Protein AF-Q3YEE2-F1 (afdb_monomer)

Organism: Conus capitaneus (NCBI:txid89439)

InterPro domains:
  IPR004214 Conotoxin [PF02950] (1-74)

Sequence (77 aa):
MKLTCALIITVLFLSITADDSRGKQGYRALKSIAGMLNSKTVRECREQSQGCTNTSPPCCSGLRCSGQSQGGVCISN

Structure (mmCIF, N/CA/C/O backbone):
data_AF-Q3YEE2-F1
#
_entry.id   AF-Q3YEE2-F1
#
loop_
_atom_site.group_PDB
_atom_site.id
_atom_site.type_symbol
_atom_site.label_atom_id
_atom_site.label_alt_id
_atom_site.label_comp_id
_atom_site.label_asym_id
_atom_site.label_entity_id
_atom_site.label_seq_id
_atom_site.pdbx_PDB_ins_code
_atom_site.Cartn_x
_atom_site.Cartn_y
_atom_site.Cartn_z
_atom_site.occupancy
_atom_site.B_iso_or_equiv
_atom_site.auth_seq_id
_atom_site.auth_comp_id
_atom_site.auth_asym_id
_atom_site.auth_atom_id
_atom_site.pdbx_PDB_model_num
ATOM 1 N N . MET A 1 1 ? 51.448 22.228 -41.388 1.00 58.53 1 MET A N 1
ATOM 2 C CA . MET A 1 1 ? 50.885 22.452 -40.034 1.00 58.53 1 MET A CA 1
ATOM 3 C C . MET A 1 1 ? 49.398 22.840 -39.999 1.00 58.53 1 MET A C 1
ATOM 5 O O . MET A 1 1 ? 48.780 22.617 -38.972 1.00 58.53 1 MET A O 1
ATOM 9 N N . LYS A 1 2 ? 48.778 23.361 -41.077 1.00 74.88 2 LYS A N 1
ATOM 10 C CA . LYS A 1 2 ? 47.323 23.655 -41.096 1.00 74.88 2 LYS A CA 1
ATOM 11 C C . LYS A 1 2 ? 46.434 22.397 -41.153 1.00 74.88 2 LYS A C 1
ATOM 13 O O . LYS A 1 2 ? 45.400 22.349 -40.500 1.00 74.88 2 LYS A O 1
ATOM 18 N N . LEU A 1 3 ? 46.875 21.366 -41.882 1.00 79.56 3 LEU A N 1
ATOM 19 C CA . LEU A 1 3 ? 46.134 20.105 -42.037 1.00 79.56 3 LEU A CA 1
ATOM 20 C C . LEU A 1 3 ? 46.047 19.291 -40.739 1.00 79.56 3 LEU A C 1
ATOM 22 O O . LEU A 1 3 ? 44.983 18.783 -40.410 1.00 79.56 3 LEU A O 1
ATOM 26 N N . THR A 1 4 ? 47.132 19.216 -39.967 1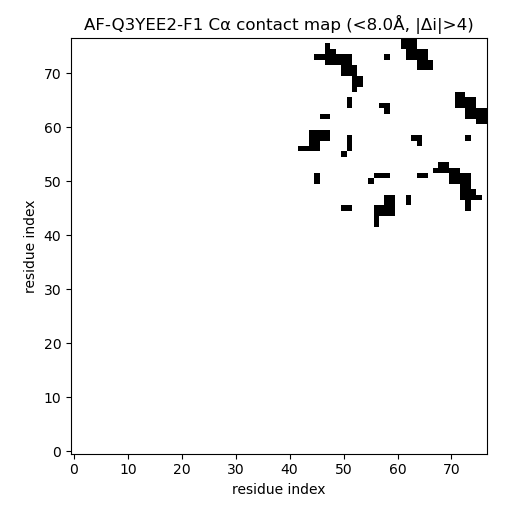.00 86.62 4 THR A N 1
ATOM 27 C CA . THR A 1 4 ? 47.161 18.461 -38.705 1.00 86.62 4 THR A CA 1
ATOM 28 C C . THR A 1 4 ? 46.186 19.025 -37.672 1.00 86.62 4 THR A C 1
ATOM 30 O O . THR A 1 4 ? 45.471 18.253 -37.045 1.00 86.62 4 THR A O 1
ATOM 33 N N . CYS A 1 5 ? 46.082 20.354 -37.542 1.00 83.81 5 CYS A N 1
ATOM 34 C CA . CYS A 1 5 ? 45.100 20.965 -36.640 1.00 83.81 5 CYS A CA 1
ATOM 35 C C . CYS A 1 5 ? 43.657 20.676 -37.069 1.00 83.81 5 CYS A C 1
ATOM 37 O O . CYS A 1 5 ? 42.834 20.343 -36.221 1.00 83.81 5 CYS A O 1
ATOM 39 N N . ALA A 1 6 ? 43.354 20.759 -38.370 1.00 83.25 6 ALA A N 1
ATOM 40 C CA . ALA A 1 6 ? 42.013 20.466 -38.873 1.00 83.25 6 ALA A CA 1
ATOM 41 C C . ALA A 1 6 ? 41.596 19.017 -38.566 1.00 83.25 6 ALA A C 1
ATOM 43 O O . ALA A 1 6 ? 40.488 18.790 -38.085 1.00 83.25 6 ALA A O 1
ATOM 44 N N . LEU A 1 7 ? 42.504 18.051 -38.752 1.00 85.81 7 LEU A N 1
ATOM 45 C CA . LEU A 1 7 ? 42.235 16.644 -38.446 1.00 85.81 7 LEU A CA 1
ATOM 46 C C . LEU A 1 7 ? 41.958 16.418 -36.951 1.00 85.81 7 LEU A C 1
ATOM 48 O O . LEU A 1 7 ? 40.974 15.765 -36.611 1.00 85.81 7 LEU A O 1
ATOM 52 N N . ILE A 1 8 ? 42.754 17.013 -36.056 1.00 83.38 8 ILE A N 1
ATOM 53 C CA . ILE A 1 8 ? 42.557 16.887 -34.599 1.00 83.38 8 ILE A CA 1
ATOM 54 C C . ILE A 1 8 ? 41.183 17.435 -34.183 1.00 83.38 8 ILE A C 1
ATOM 56 O O . ILE A 1 8 ? 40.465 16.784 -33.426 1.00 83.38 8 ILE A O 1
ATOM 60 N N . ILE A 1 9 ? 40.786 18.592 -34.725 1.00 82.81 9 ILE A N 1
ATOM 61 C CA . ILE A 1 9 ? 39.483 19.209 -34.445 1.00 82.81 9 ILE A CA 1
ATOM 62 C C . ILE A 1 9 ? 38.339 18.302 -34.919 1.00 82.81 9 ILE A C 1
ATOM 64 O O . ILE A 1 9 ? 37.409 18.050 -34.158 1.00 82.81 9 ILE A O 1
ATOM 68 N N . THR A 1 10 ? 38.415 17.757 -36.138 1.00 82.56 10 THR A N 1
ATOM 69 C CA . THR A 1 10 ? 37.359 16.868 -36.658 1.00 82.56 10 THR A CA 1
ATOM 70 C C . THR A 1 10 ? 37.182 15.598 -35.826 1.00 82.56 10 THR A C 1
ATOM 72 O O . THR A 1 10 ? 36.050 15.200 -35.562 1.00 82.56 10 THR A O 1
ATOM 75 N N . VAL A 1 11 ? 38.276 14.990 -35.353 1.00 83.12 11 VAL A N 1
ATOM 76 C CA . VAL A 1 11 ? 38.219 13.788 -34.507 1.00 83.12 11 VAL A CA 1
ATOM 77 C C . VAL A 1 11 ? 37.620 14.105 -33.136 1.00 83.12 11 VAL A C 1
ATOM 79 O O . VAL A 1 11 ? 36.810 13.322 -32.650 1.00 83.12 11 VAL A O 1
ATOM 82 N N . LEU A 1 12 ? 37.959 15.257 -32.541 1.00 79.88 12 LEU A N 1
ATOM 83 C CA . LEU A 1 12 ? 37.371 15.720 -31.278 1.00 79.88 12 LEU A CA 1
ATOM 84 C C . LEU A 1 12 ? 35.862 15.954 -31.400 1.00 79.88 12 LEU A C 1
ATOM 86 O O . LEU A 1 12 ? 35.106 15.512 -30.546 1.00 79.88 12 LEU A O 1
ATOM 90 N N . PHE A 1 13 ? 35.399 16.610 -32.467 1.00 76.25 13 PHE A N 1
ATOM 91 C CA . PHE A 1 13 ? 33.961 16.818 -32.665 1.00 76.25 13 PHE A CA 1
ATOM 92 C C . PHE A 1 13 ? 33.199 15.498 -32.848 1.00 76.25 13 PHE A C 1
ATOM 94 O O . PHE A 1 13 ? 32.125 15.332 -32.273 1.00 76.25 13 PHE A O 1
ATOM 101 N N . LEU A 1 14 ? 33.769 14.538 -33.586 1.00 75.62 14 LEU A N 1
ATOM 102 C CA . LEU A 1 14 ? 33.160 13.218 -33.776 1.00 75.62 14 LEU A CA 1
ATOM 103 C C . LEU A 1 14 ? 33.084 12.399 -32.479 1.00 75.62 14 LEU A C 1
ATOM 105 O O . LEU A 1 14 ? 32.097 11.693 -32.267 1.00 75.62 14 LEU A O 1
ATOM 109 N N . SER A 1 15 ? 34.083 12.486 -31.596 1.00 71.38 15 SER A N 1
ATOM 110 C CA . SER A 1 15 ? 34.060 11.749 -30.327 1.00 71.38 15 SER A CA 1
ATOM 111 C C . SER A 1 15 ? 33.033 12.300 -29.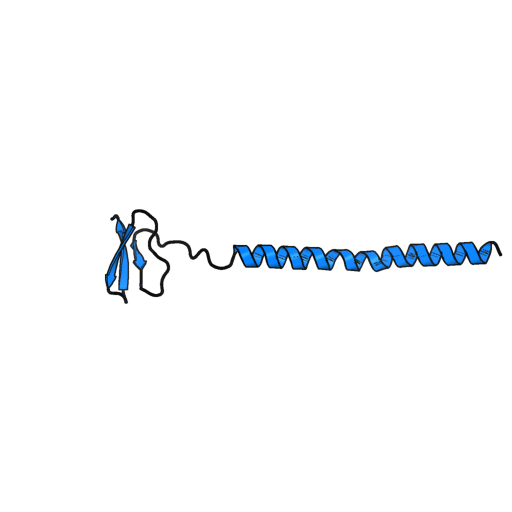336 1.00 71.38 15 SER A C 1
ATOM 113 O O . SER A 1 15 ? 32.423 11.508 -28.619 1.00 71.38 15 SER A O 1
ATOM 115 N N . ILE A 1 16 ? 32.752 13.609 -29.348 1.00 65.12 16 ILE A N 1
ATOM 116 C CA . ILE A 1 16 ? 31.710 14.206 -28.491 1.00 65.12 16 ILE A CA 1
ATOM 117 C C . ILE A 1 16 ? 30.315 13.694 -28.891 1.00 65.12 16 ILE A C 1
ATOM 119 O O . ILE A 1 16 ? 29.522 13.335 -28.025 1.00 65.12 16 ILE A O 1
ATOM 123 N N . THR A 1 17 ? 30.020 13.568 -30.193 1.00 62.16 17 THR A N 1
ATOM 124 C CA . THR A 1 17 ? 28.720 13.037 -30.657 1.00 62.16 17 THR A CA 1
ATOM 125 C C . THR A 1 17 ? 28.520 11.560 -30.296 1.00 62.16 17 THR A C 1
ATOM 127 O O . THR A 1 17 ? 27.389 11.127 -30.084 1.00 62.16 17 THR A O 1
ATOM 130 N N . ALA A 1 18 ? 29.598 10.774 -30.201 1.00 60.03 18 ALA A N 1
ATOM 131 C CA . ALA A 1 18 ? 29.515 9.382 -29.762 1.00 60.03 18 ALA A CA 1
ATOM 132 C C . ALA A 1 18 ? 29.322 9.243 -28.236 1.00 60.03 18 ALA A C 1
ATOM 134 O O . ALA A 1 18 ? 28.644 8.311 -27.793 1.00 60.03 18 ALA A O 1
ATOM 135 N N . ASP A 1 19 ? 29.884 10.152 -27.429 1.00 52.94 19 ASP A N 1
ATOM 136 C CA . ASP A 1 19 ? 29.833 10.059 -25.960 1.00 52.94 19 ASP A CA 1
ATOM 137 C C . ASP A 1 19 ? 28.497 10.531 -25.349 1.00 52.94 19 ASP A C 1
ATOM 139 O O . ASP A 1 19 ? 28.115 10.074 -24.268 1.00 52.94 19 ASP A O 1
ATOM 143 N N . ASP A 1 20 ? 27.696 11.318 -26.080 1.00 53.34 20 ASP A N 1
ATOM 144 C CA . ASP A 1 20 ? 26.358 11.762 -25.642 1.00 53.34 20 ASP A CA 1
ATOM 145 C C . ASP A 1 20 ? 25.367 10.609 -25.360 1.00 53.34 20 ASP A C 1
ATOM 147 O O . ASP A 1 20 ? 24.313 10.799 -24.741 1.00 53.34 20 ASP A O 1
ATOM 151 N N . SER A 1 21 ? 25.698 9.365 -25.727 1.00 55.56 21 SER A N 1
ATOM 152 C CA . SER A 1 21 ? 24.900 8.203 -25.325 1.00 55.56 21 SER A CA 1
ATOM 153 C C . SER A 1 21 ? 25.043 7.832 -23.839 1.00 55.56 21 SER A C 1
ATOM 155 O O . SER A 1 21 ? 24.178 7.114 -23.324 1.00 55.56 21 SER A O 1
ATOM 157 N N . ARG A 1 22 ? 26.073 8.300 -23.115 1.00 53.00 22 ARG A N 1
ATOM 158 C CA . ARG A 1 22 ? 26.243 7.995 -21.677 1.00 53.00 22 ARG A CA 1
ATOM 159 C C . ARG A 1 22 ? 25.306 8.806 -20.776 1.00 53.00 22 ARG A C 1
ATOM 161 O O . ARG A 1 22 ? 24.893 8.310 -19.727 1.00 53.00 22 ARG A O 1
ATOM 168 N N . GLY A 1 23 ? 24.875 9.996 -21.200 1.00 51.41 23 GLY A N 1
ATOM 169 C CA . GLY A 1 23 ? 24.014 10.876 -20.397 1.00 51.41 23 GLY A CA 1
ATOM 170 C C . GLY A 1 23 ? 22.588 10.353 -20.156 1.00 51.41 23 GLY A C 1
ATOM 171 O O . GLY A 1 23 ? 21.954 10.698 -19.159 1.00 51.41 23 GLY A O 1
ATOM 172 N N . LYS A 1 24 ? 22.064 9.469 -21.019 1.00 53.47 24 LYS A N 1
ATOM 173 C CA . LYS A 1 24 ? 20.675 8.973 -20.905 1.00 53.47 24 LYS A CA 1
ATOM 174 C C . LYS A 1 24 ? 20.471 7.834 -19.902 1.00 53.47 24 LYS A C 1
ATOM 176 O O . LYS A 1 24 ? 19.324 7.579 -19.526 1.00 53.47 24 LYS A O 1
ATOM 181 N N . GLN A 1 25 ? 21.524 7.156 -19.442 1.00 53.50 25 GLN A N 1
ATOM 182 C CA . GLN A 1 25 ? 21.369 6.067 -18.466 1.00 53.50 25 GLN A CA 1
ATOM 183 C C . GLN A 1 25 ? 21.135 6.579 -17.037 1.00 53.50 25 GLN A C 1
ATOM 185 O O . GLN A 1 25 ? 20.297 6.017 -16.329 1.00 53.50 25 GLN A O 1
ATOM 190 N N . GLY A 1 26 ? 21.780 7.680 -16.634 1.00 50.88 26 GLY A N 1
ATOM 191 C CA . GLY A 1 26 ? 21.650 8.227 -15.276 1.00 50.88 26 GLY A CA 1
ATOM 192 C C . GLY A 1 26 ? 20.223 8.666 -14.925 1.00 50.88 26 GLY A C 1
ATOM 193 O O . GLY A 1 26 ? 19.722 8.367 -13.841 1.00 50.88 26 GLY A O 1
ATOM 194 N N . TYR A 1 27 ? 19.514 9.296 -15.868 1.00 53.75 27 TYR A N 1
ATOM 195 C CA . TYR A 1 27 ? 18.150 9.780 -15.627 1.00 53.75 27 TYR A CA 1
ATOM 196 C C . TYR A 1 27 ? 17.119 8.644 -15.486 1.00 53.75 27 TYR A C 1
ATOM 198 O O . TYR A 1 27 ? 16.189 8.741 -14.683 1.00 53.75 27 TYR A O 1
ATOM 206 N N . ARG A 1 28 ? 17.288 7.524 -16.210 1.00 55.75 28 ARG A N 1
ATOM 207 C CA . ARG A 1 28 ? 16.394 6.360 -16.060 1.00 55.75 28 ARG A CA 1
ATOM 208 C C . ARG A 1 28 ? 16.570 5.668 -14.709 1.00 55.75 28 ARG A C 1
ATOM 210 O O . ARG A 1 28 ? 15.566 5.274 -14.119 1.00 55.75 28 ARG A O 1
ATOM 217 N N . ALA A 1 29 ? 17.800 5.566 -14.204 1.00 56.34 29 ALA A N 1
ATOM 218 C CA . ALA A 1 29 ? 18.060 4.979 -12.891 1.00 56.34 29 ALA A CA 1
ATOM 219 C C . ALA A 1 29 ? 17.398 5.796 -11.768 1.00 56.34 29 ALA A C 1
ATOM 221 O O . ALA A 1 29 ? 16.695 5.234 -10.929 1.00 56.34 29 ALA A O 1
ATOM 222 N N . LEU A 1 30 ? 17.520 7.127 -11.803 1.00 56.81 30 LEU A N 1
ATOM 223 C CA . LEU A 1 30 ? 16.886 8.003 -10.811 1.00 56.81 30 LEU A CA 1
ATOM 224 C C . LEU A 1 30 ? 15.353 7.954 -10.878 1.00 56.81 30 LEU A C 1
ATOM 226 O O . LEU A 1 30 ? 14.702 7.843 -9.838 1.00 56.81 30 LEU A O 1
ATOM 230 N N . LYS A 1 31 ? 14.758 7.954 -12.082 1.00 56.94 31 LYS A N 1
ATOM 231 C CA . LYS A 1 31 ? 13.298 7.811 -12.230 1.00 56.94 31 LYS A CA 1
ATOM 232 C C . LYS A 1 31 ? 12.800 6.460 -11.711 1.00 56.94 31 LYS A C 1
ATOM 234 O O . LYS A 1 31 ? 11.734 6.401 -11.101 1.00 56.94 31 LYS A O 1
ATOM 239 N N . SER A 1 32 ? 13.572 5.393 -11.918 1.00 57.03 32 SER A N 1
ATOM 240 C CA . SER A 1 32 ? 13.255 4.068 -11.381 1.00 57.03 32 SER A CA 1
ATOM 241 C C . SER A 1 32 ? 13.265 4.064 -9.853 1.00 57.03 32 SER A C 1
ATOM 243 O O . SER A 1 32 ? 12.343 3.528 -9.248 1.00 57.03 32 SER A O 1
ATOM 245 N N . ILE A 1 33 ? 14.264 4.683 -9.218 1.00 57.91 33 ILE A N 1
ATOM 246 C CA . ILE A 1 33 ? 14.378 4.721 -7.753 1.00 57.91 33 ILE A CA 1
ATOM 247 C C . ILE A 1 33 ? 13.241 5.550 -7.138 1.00 57.91 33 ILE A C 1
ATOM 249 O O . ILE A 1 33 ? 12.598 5.094 -6.193 1.00 57.91 33 ILE A O 1
ATOM 253 N N . ALA A 1 34 ? 12.929 6.721 -7.703 1.00 57.34 34 ALA A N 1
ATOM 254 C CA . ALA A 1 34 ? 11.837 7.571 -7.220 1.00 57.34 34 ALA A CA 1
ATOM 255 C C . ALA A 1 34 ? 10.449 6.923 -7.397 1.00 57.34 34 ALA A C 1
ATOM 257 O O . ALA A 1 34 ? 9.590 7.052 -6.523 1.00 57.34 34 ALA A O 1
ATOM 258 N N . GLY A 1 35 ? 10.230 6.195 -8.499 1.00 55.09 35 GLY A N 1
ATOM 259 C CA . GLY A 1 35 ? 9.010 5.409 -8.701 1.00 55.09 35 GLY A CA 1
ATOM 260 C C . GLY A 1 35 ? 8.896 4.256 -7.702 1.00 55.09 35 GLY A C 1
ATOM 261 O O . GLY A 1 35 ? 7.841 4.063 -7.104 1.00 55.09 35 GLY A O 1
ATOM 262 N N . MET A 1 36 ? 10.000 3.543 -7.458 1.00 55.06 36 MET A N 1
ATOM 263 C CA . MET A 1 36 ? 10.022 2.380 -6.570 1.00 55.06 36 MET A CA 1
ATOM 264 C C . MET A 1 36 ? 9.839 2.756 -5.091 1.00 55.06 36 MET A C 1
ATOM 266 O O . MET A 1 36 ? 9.178 2.022 -4.356 1.00 55.06 36 MET A O 1
ATOM 270 N N . LEU A 1 37 ? 10.369 3.910 -4.663 1.00 52.38 37 LEU A N 1
ATOM 271 C CA . LEU A 1 37 ? 10.182 4.447 -3.309 1.00 52.38 37 LEU A CA 1
ATOM 272 C C . LEU A 1 37 ? 8.727 4.854 -3.037 1.00 52.38 37 LEU A C 1
ATOM 274 O O . LEU A 1 37 ? 8.225 4.557 -1.960 1.00 52.38 37 LEU A O 1
ATOM 278 N N . ASN A 1 38 ? 8.028 5.453 -4.009 1.00 53.66 38 ASN A N 1
ATOM 279 C CA . ASN A 1 38 ? 6.615 5.820 -3.839 1.00 53.66 38 ASN A CA 1
ATOM 280 C C . ASN A 1 38 ? 5.662 4.620 -3.939 1.00 53.66 38 ASN A C 1
ATOM 282 O O . ASN A 1 38 ? 4.615 4.612 -3.301 1.00 53.66 38 ASN A O 1
ATOM 286 N N . SER A 1 39 ? 6.017 3.579 -4.702 1.00 50.78 39 SER A N 1
ATOM 287 C CA . SER A 1 39 ? 5.207 2.355 -4.787 1.00 50.78 39 SER A CA 1
ATOM 288 C C . SER A 1 39 ? 5.377 1.420 -3.588 1.00 50.78 39 SER A C 1
ATOM 290 O O . SER A 1 39 ? 4.594 0.485 -3.411 1.00 50.78 39 SER A O 1
ATOM 292 N N . LYS A 1 40 ? 6.411 1.623 -2.761 1.00 49.78 40 LYS A N 1
ATOM 293 C CA . LYS A 1 40 ? 6.631 0.782 -1.590 1.00 49.78 40 LYS A CA 1
ATOM 294 C C . LYS A 1 40 ? 5.670 1.216 -0.486 1.00 49.78 40 LYS A C 1
ATOM 296 O O . LYS A 1 40 ? 5.958 2.069 0.344 1.00 49.78 40 LYS A O 1
ATOM 301 N N . THR A 1 41 ? 4.548 0.509 -0.433 1.00 53.88 41 THR A N 1
ATOM 302 C CA . THR A 1 41 ? 3.804 0.219 0.799 1.00 53.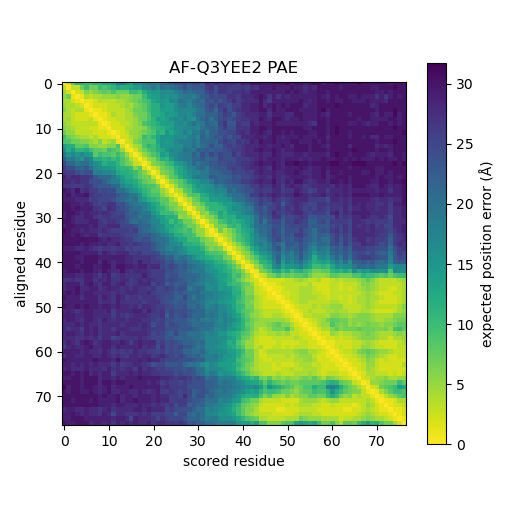88 41 THR A CA 1
ATOM 303 C C . THR A 1 41 ? 2.954 1.327 1.415 1.00 53.88 41 THR A C 1
ATOM 305 O O . THR A 1 41 ? 2.729 1.296 2.622 1.00 53.88 41 THR A O 1
ATOM 308 N N . VAL A 1 42 ? 2.310 2.185 0.619 1.00 56.94 42 VAL A N 1
ATOM 309 C CA . VAL A 1 42 ? 0.957 2.588 1.040 1.00 56.94 42 VAL A CA 1
ATOM 310 C C . VAL A 1 42 ? 0.073 1.375 0.780 1.00 56.94 42 VAL A C 1
ATOM 312 O O . VAL A 1 42 ? -0.472 1.196 -0.303 1.00 56.94 42 VAL A O 1
ATOM 315 N N . ARG A 1 43 ? 0.048 0.439 1.734 1.00 63.75 43 ARG A N 1
ATOM 316 C CA . ARG A 1 43 ? -0.972 -0.607 1.740 1.00 63.75 43 ARG A CA 1
ATOM 317 C C . ARG A 1 43 ? -2.296 0.137 1.833 1.00 63.75 43 ARG A C 1
ATOM 319 O O . ARG A 1 43 ? -2.571 0.718 2.880 1.00 63.75 43 ARG A O 1
ATOM 326 N N . GLU A 1 44 ? -3.037 0.188 0.731 1.00 81.38 44 GLU A N 1
ATOM 327 C CA . GLU A 1 44 ? -4.352 0.816 0.714 1.00 81.38 44 GLU A CA 1
ATOM 328 C C . GLU A 1 44 ? -5.185 0.243 1.859 1.00 81.38 44 GLU A C 1
ATOM 330 O O . GLU A 1 44 ? -5.138 -0.961 2.152 1.00 81.38 44 GLU A O 1
ATOM 335 N N . CYS A 1 45 ? -5.869 1.133 2.570 1.00 88.69 45 CYS A N 1
ATOM 336 C CA . CYS A 1 45 ? -6.759 0.727 3.636 1.00 88.69 45 CYS A CA 1
ATOM 337 C C . CYS A 1 45 ? -7.909 -0.109 3.059 1.00 88.69 45 CYS A C 1
ATOM 339 O O . CYS A 1 45 ? -8.241 -0.024 1.877 1.00 88.69 45 CYS A O 1
ATOM 341 N N . ARG A 1 46 ? -8.498 -0.967 3.887 1.00 89.62 46 ARG A N 1
ATOM 342 C CA . ARG A 1 46 ? -9.592 -1.847 3.480 1.00 89.62 46 ARG A CA 1
ATOM 343 C C . ARG A 1 46 ? -10.930 -1.112 3.532 1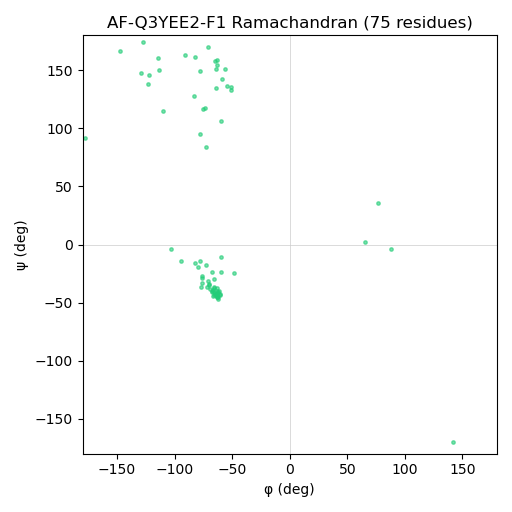.00 89.62 46 ARG A C 1
ATOM 345 O O . ARG A 1 46 ? -11.289 -0.543 4.564 1.00 89.62 46 ARG A O 1
ATOM 352 N N . GLU A 1 47 ? -11.659 -1.165 2.425 1.00 91.06 47 GLU A N 1
ATOM 353 C CA . GLU A 1 47 ? -13.003 -0.605 2.260 1.00 91.06 47 GLU A CA 1
ATOM 354 C C . GLU A 1 47 ? -14.048 -1.414 3.048 1.00 91.06 47 GLU A C 1
ATOM 356 O O . GLU A 1 47 ? -13.786 -2.520 3.532 1.00 91.06 47 GLU A O 1
ATOM 361 N N . GLN A 1 48 ? -15.268 -0.890 3.156 1.00 90.94 48 GLN A N 1
ATOM 362 C CA . GLN A 1 48 ? -16.362 -1.578 3.838 1.00 90.94 48 GLN A CA 1
ATOM 363 C C . GLN A 1 48 ? -16.655 -2.946 3.192 1.00 90.94 48 GLN A C 1
ATOM 365 O O . GLN A 1 48 ? -16.599 -3.108 1.977 1.00 90.94 48 GLN A O 1
ATOM 370 N N . SER A 1 49 ? -16.981 -3.940 4.016 1.00 89.38 49 SER A N 1
ATOM 371 C CA . SER A 1 49 ? -17.199 -5.345 3.644 1.00 89.38 49 SER A CA 1
ATOM 372 C C . SER A 1 49 ? -15.967 -6.085 3.111 1.00 89.38 49 SER A C 1
ATOM 374 O O . SER A 1 49 ? -16.065 -7.266 2.782 1.00 89.38 49 SER A O 1
ATOM 376 N N . GLN A 1 50 ? -14.791 -5.451 3.057 1.00 90.31 50 GLN A N 1
ATOM 377 C CA . GLN A 1 50 ? -13.551 -6.162 2.758 1.00 90.31 50 GLN A CA 1
ATOM 378 C C . GLN A 1 50 ? -13.041 -6.924 3.980 1.00 90.31 50 GLN A C 1
ATOM 380 O O . GLN A 1 50 ? -13.223 -6.506 5.123 1.00 90.31 50 GLN A O 1
ATOM 385 N N . GLY A 1 51 ? -12.358 -8.039 3.720 1.00 88.81 51 GLY A N 1
ATOM 386 C CA . GLY A 1 51 ? -11.739 -8.851 4.759 1.00 88.81 51 GLY A CA 1
ATOM 387 C C . GLY A 1 51 ? -10.622 -8.105 5.493 1.00 88.81 51 GLY A C 1
ATOM 388 O O . GLY A 1 51 ? -9.739 -7.505 4.874 1.00 88.81 51 GLY A O 1
ATOM 389 N N . CYS A 1 52 ? -10.634 -8.200 6.816 1.00 89.50 52 CYS A N 1
ATOM 390 C CA . CYS A 1 52 ? -9.593 -7.711 7.702 1.00 89.50 52 CYS A CA 1
ATOM 391 C C . CYS A 1 52 ? -9.060 -8.862 8.569 1.00 89.50 52 CYS A C 1
ATOM 393 O O . CYS A 1 52 ? -9.797 -9.727 9.040 1.00 89.50 52 CYS A O 1
ATOM 395 N N . THR A 1 53 ? -7.741 -8.891 8.733 1.00 85.75 53 THR A N 1
ATOM 396 C CA . THR A 1 53 ? -6.984 -9.855 9.548 1.00 85.75 53 THR A CA 1
ATOM 397 C C . THR A 1 53 ? -5.766 -9.138 10.129 1.00 85.75 53 THR A C 1
ATOM 399 O O . THR A 1 53 ? -5.393 -8.078 9.626 1.00 85.75 53 THR A O 1
ATOM 402 N N . ASN A 1 54 ? -5.087 -9.726 11.120 1.00 80.38 54 ASN A N 1
ATOM 403 C CA . ASN A 1 54 ? -3.854 -9.143 11.681 1.00 80.38 54 ASN A CA 1
ATOM 404 C C . ASN A 1 54 ? -2.724 -8.955 10.653 1.00 80.38 54 ASN A C 1
ATOM 406 O O . ASN A 1 54 ? -1.830 -8.139 10.853 1.00 80.38 54 ASN A O 1
ATOM 410 N N . THR A 1 55 ? -2.741 -9.715 9.557 1.00 83.25 55 THR A N 1
ATOM 411 C CA . THR A 1 55 ? -1.734 -9.621 8.488 1.00 83.25 55 THR A CA 1
ATOM 412 C C . THR A 1 55 ? -2.176 -8.689 7.353 1.00 83.25 55 THR A C 1
ATOM 414 O O . THR A 1 55 ? -1.361 -8.303 6.512 1.00 83.25 55 THR A O 1
ATOM 417 N N . SER A 1 56 ? -3.460 -8.320 7.310 1.00 83.75 56 SER A N 1
ATOM 418 C CA . SE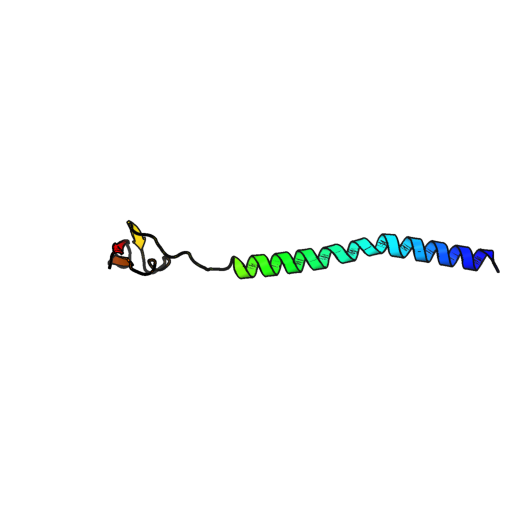R A 1 56 ? -4.023 -7.436 6.288 1.00 83.75 56 SER A CA 1
ATOM 419 C C . SER A 1 56 ? -3.785 -5.956 6.602 1.00 83.75 56 SER A C 1
ATOM 421 O O . SER A 1 56 ? -3.511 -5.598 7.746 1.00 83.75 56 SER A O 1
ATOM 423 N N . PRO A 1 57 ? -3.891 -5.073 5.592 1.00 84.69 57 PRO A N 1
ATOM 424 C CA . PRO A 1 57 ? -3.973 -3.635 5.824 1.00 84.69 57 PRO A CA 1
ATOM 425 C C . PRO A 1 57 ? -5.145 -3.285 6.761 1.00 84.69 57 PRO A C 1
ATOM 427 O O . PRO A 1 57 ? -6.148 -4.009 6.766 1.00 84.69 57 PRO A O 1
ATOM 430 N N . PRO A 1 58 ? -5.045 -2.187 7.530 1.00 87.44 58 PRO A N 1
ATOM 431 C CA . PRO A 1 58 ? -6.132 -1.722 8.387 1.00 87.44 58 PRO A CA 1
ATOM 432 C C . PRO A 1 58 ? -7.351 -1.286 7.563 1.00 87.44 58 PRO A C 1
ATOM 434 O O . PRO A 1 58 ? -7.221 -0.939 6.389 1.00 87.44 58 PRO A O 1
ATOM 437 N N . CYS A 1 59 ? -8.533 -1.270 8.183 1.00 90.88 59 CYS A N 1
ATOM 438 C CA . CYS A 1 59 ? -9.723 -0.668 7.580 1.00 90.88 59 CYS A CA 1
ATOM 439 C C . CYS A 1 59 ? -9.533 0.843 7.379 1.00 90.88 59 CYS A C 1
ATOM 441 O O . CYS A 1 59 ? -8.784 1.484 8.121 1.00 90.88 59 CYS A O 1
ATOM 443 N N . CYS A 1 60 ? -10.198 1.410 6.375 1.00 91.38 60 CYS A N 1
ATOM 444 C CA . CYS A 1 60 ? -10.178 2.849 6.134 1.00 91.38 60 CYS A CA 1
ATOM 445 C C . CYS A 1 60 ? -10.800 3.633 7.296 1.00 91.38 60 CYS A C 1
ATOM 447 O O . CYS A 1 60 ? -11.577 3.101 8.090 1.00 91.38 60 CYS A O 1
ATOM 449 N N . SER A 1 61 ? -10.451 4.915 7.396 1.00 89.88 61 SER A N 1
ATOM 450 C CA . SER A 1 61 ? -10.997 5.820 8.410 1.00 89.88 61 SER A CA 1
ATOM 451 C C . SER A 1 61 ? -12.529 5.779 8.428 1.00 89.88 61 SER A C 1
ATOM 453 O O . SER A 1 61 ? -13.166 5.849 7.381 1.00 89.88 61 SER A O 1
ATOM 455 N N . GLY A 1 62 ? -13.120 5.672 9.621 1.00 92.06 62 GLY A N 1
ATOM 456 C CA . GLY A 1 62 ? -14.572 5.520 9.798 1.00 92.06 62 GLY A CA 1
ATOM 457 C C . GLY A 1 62 ? -15.070 4.070 9.773 1.00 92.06 62 GLY A C 1
ATOM 458 O O . GLY A 1 62 ? -16.246 3.827 10.033 1.00 92.06 62 GLY A O 1
ATOM 459 N N . LEU A 1 63 ? -14.187 3.101 9.517 1.00 93.62 63 LEU A N 1
ATOM 460 C CA . LEU A 1 63 ? -14.497 1.678 9.568 1.00 93.62 63 LEU A CA 1
ATOM 461 C C . LEU A 1 63 ? -13.742 0.990 10.713 1.00 93.62 63 LEU A C 1
ATOM 463 O O . LEU A 1 63 ? -12.617 1.357 11.053 1.00 93.62 63 LEU A O 1
ATOM 467 N N . ARG A 1 64 ? -14.337 -0.066 11.272 1.00 91.31 64 ARG A N 1
ATOM 468 C CA . ARG A 1 64 ? -13.709 -0.957 12.254 1.00 91.31 64 ARG A CA 1
ATOM 469 C C . ARG A 1 64 ? -13.704 -2.398 11.755 1.00 91.31 64 ARG A C 1
ATOM 471 O O . ARG A 1 64 ? -14.644 -2.839 11.099 1.00 91.31 64 ARG A O 1
ATOM 478 N N . CYS A 1 65 ? -12.658 -3.147 12.090 1.00 90.62 65 CYS A N 1
ATOM 479 C CA . CYS A 1 65 ? -12.601 -4.573 11.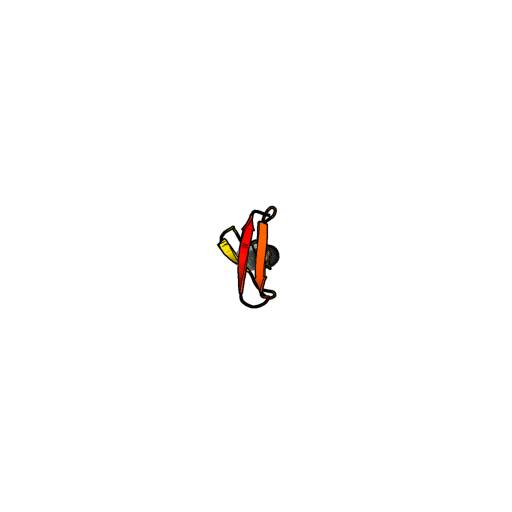785 1.00 90.62 65 CYS A CA 1
ATOM 480 C C . CYS A 1 65 ? -13.512 -5.344 12.750 1.00 90.62 65 CYS A C 1
ATOM 482 O O . CYS A 1 65 ? -13.281 -5.339 13.959 1.00 90.62 65 CYS A O 1
ATOM 484 N N . SER A 1 66 ? -14.553 -5.987 12.224 1.00 90.94 66 SER A N 1
ATOM 485 C CA . SER A 1 66 ? -15.485 -6.815 12.985 1.00 90.94 66 SER A CA 1
ATOM 486 C C . SER A 1 66 ? -15.295 -8.284 12.629 1.00 90.94 66 SER A C 1
ATOM 488 O O . SER A 1 66 ? -15.500 -8.695 11.490 1.00 90.94 66 SER A O 1
ATOM 490 N N . GLY A 1 67 ? -14.862 -9.070 13.612 1.00 87.31 67 GLY A N 1
ATOM 491 C CA . GLY A 1 67 ? -14.567 -10.494 13.479 1.00 87.31 67 GLY A CA 1
ATOM 492 C C . GLY A 1 67 ? -13.336 -10.887 14.290 1.00 87.31 67 GLY A C 1
ATOM 493 O O . GLY A 1 67 ? -12.845 -10.110 15.108 1.00 87.31 67 GLY A O 1
ATOM 494 N N . GLN A 1 68 ? -12.851 -12.111 14.094 1.00 78.88 68 GLN A N 1
ATOM 495 C CA . GLN A 1 68 ? -11.681 -12.626 14.813 1.00 78.88 68 GLN A CA 1
ATOM 496 C C . GLN A 1 68 ? -10.386 -12.347 14.039 1.00 78.88 68 GLN A C 1
ATOM 498 O O . GLN A 1 68 ? -10.415 -12.123 12.831 1.00 78.88 68 GLN A O 1
ATOM 503 N N . SER A 1 69 ? -9.232 -12.437 14.712 1.00 71.56 69 SER A N 1
ATOM 504 C CA . SER A 1 69 ? -7.886 -12.206 14.146 1.00 71.56 69 SER A CA 1
ATOM 505 C C . SER A 1 69 ? -7.592 -12.927 12.819 1.00 71.56 69 SER A C 1
ATOM 507 O O . SER A 1 69 ? -6.730 -12.476 12.062 1.00 71.56 69 SER A O 1
ATOM 509 N N . GLN A 1 70 ? -8.286 -14.039 12.547 1.00 77.25 70 GLN A N 1
ATOM 510 C CA . GLN A 1 70 ? -8.132 -14.871 11.346 1.00 77.25 70 GLN A CA 1
ATOM 511 C C . GLN A 1 70 ? -9.241 -14.667 10.294 1.00 77.25 70 GLN A C 1
ATOM 513 O O . GLN A 1 70 ? -9.164 -15.247 9.217 1.00 77.25 70 GLN A O 1
ATOM 518 N N . GLY A 1 71 ? -10.259 -13.848 10.574 1.00 83.12 71 GLY A N 1
ATOM 519 C CA . GLY A 1 71 ? -11.393 -13.632 9.678 1.00 83.12 71 GLY A CA 1
ATOM 520 C C . GLY A 1 71 ? -12.374 -12.603 10.228 1.00 83.12 71 GLY A C 1
ATOM 521 O O . GLY A 1 71 ? -13.301 -12.947 10.964 1.00 83.12 71 GLY A O 1
ATOM 522 N N . GLY A 1 72 ? -12.169 -11.339 9.868 1.00 91.38 72 GLY A N 1
ATOM 523 C CA . GLY A 1 72 ? -13.133 -10.268 10.078 1.00 91.38 72 GLY A CA 1
ATOM 524 C C . GLY A 1 72 ? -13.418 -9.506 8.795 1.00 91.38 72 GLY A C 1
ATOM 525 O O . GLY A 1 72 ? -12.786 -9.735 7.764 1.00 91.38 72 GLY A O 1
ATOM 526 N N . VAL A 1 73 ? -14.371 -8.586 8.869 1.00 93.50 73 VAL A N 1
ATOM 527 C CA . VAL A 1 73 ? -14.707 -7.654 7.791 1.00 93.50 73 VAL A CA 1
ATOM 528 C C . VAL A 1 73 ? -14.741 -6.221 8.307 1.00 93.50 73 VAL A C 1
ATOM 530 O O . VAL A 1 73 ? -15.084 -5.968 9.462 1.00 93.50 73 VAL A O 1
ATOM 533 N N . CYS A 1 74 ? -14.375 -5.267 7.459 1.00 93.50 74 CYS A N 1
ATOM 534 C CA . CYS A 1 74 ? -14.469 -3.850 7.783 1.00 93.50 74 CYS A CA 1
ATOM 535 C C . CYS A 1 74 ? -15.932 -3.401 7.741 1.00 93.50 74 CYS A C 1
ATOM 537 O O . CYS A 1 74 ? -16.569 -3.436 6.693 1.00 93.50 74 CYS A O 1
ATOM 539 N N . ILE A 1 75 ? -16.472 -2.961 8.870 1.00 93.31 75 ILE A N 1
ATOM 540 C CA . ILE A 1 75 ? -17.829 -2.409 8.976 1.00 93.31 75 ILE A CA 1
ATOM 541 C C . ILE A 1 75 ? -17.755 -0.934 9.348 1.00 93.31 75 ILE A C 1
ATOM 543 O O . ILE A 1 75 ? -16.734 -0.498 9.875 1.00 93.31 75 ILE A O 1
ATOM 547 N N . SER A 1 76 ? -18.822 -0.169 9.103 1.00 92.12 76 SER A N 1
ATOM 548 C CA . SER A 1 76 ? -18.919 1.178 9.683 1.00 92.12 76 SER A C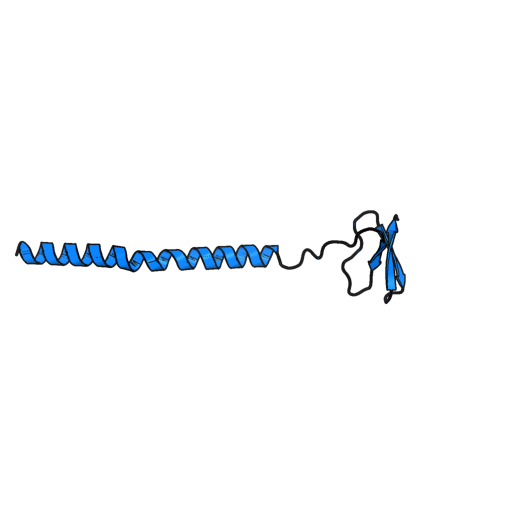A 1
ATOM 549 C C . SER A 1 76 ? -18.738 1.094 11.193 1.00 92.12 76 SER A C 1
ATOM 551 O O . SER A 1 76 ? -19.271 0.177 11.828 1.00 92.12 76 SER A O 1
ATOM 553 N N . ASN A 1 77 ? -17.946 2.014 11.738 1.00 82.88 77 ASN A N 1
ATOM 554 C CA . ASN A 1 77 ? -17.858 2.185 13.181 1.00 82.88 77 ASN A CA 1
ATOM 555 C C . ASN A 1 77 ? -19.230 2.493 13.789 1.00 82.88 77 ASN A C 1
ATOM 557 O O . ASN A 1 77 ? -20.026 3.182 13.108 1.00 82.88 77 ASN A O 1
#

Foldseek 3Di:
DVVVVVVVVVVVVVVVVVCVVVVVVVVVVVVVVVVVVVPPDPQDAAEFQDWDAPVHHHHDPQWHWPDDNVTTGTHGD

Secondary structure (DSSP, 8-state):
-HHHHHHHHHHHHHHHHHHTTSHHHHHHHHHHHHHHHHHS---PPBPTT-EE-TTSPPBPTTEEEEEETTEEEEEE-

pLDDT: mean 74.32, std 15.43, range [49.78, 9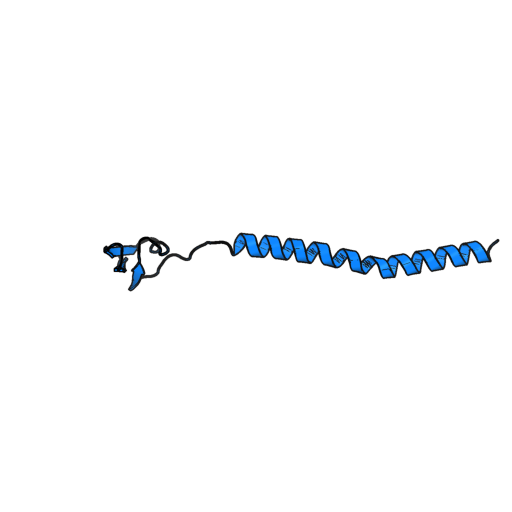3.62]

Radius of gyration: 29.42 Å; Cα contacts (8 Å, |Δi|>4): 74; chains: 1;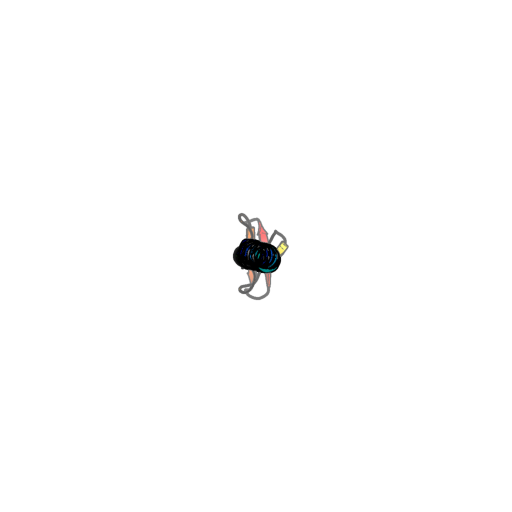 bounding box: 70×38×57 Å

Nearest PDB structures (foldseek):
  1h59-assembly1_B  TM=8.387E-01  e=3.257E-02  Homo sapiens
  5oll-assembly1_A  TM=7.643E-01  e=2.168E-01  Gymnema sylvestre
  5irx-assembly1_E  TM=7.217E-01  e=1.029E+00  Cyriopagopus schmidti

Solvent-accessible surface area (backbone atoms only — not comparable to full-atom values): 4463 Å² total; per-residue (Å²): 119,72,65,63,55,53,52,53,52,54,54,53,57,55,51,53,69,63,53,62,66,62,66,63,55,60,59,54,54,52,53,50,51,58,52,51,61,68,66,60,69,78,63,67,53,30,52,77,74,33,76,26,34,81,88,45,51,56,45,33,92,71,39,36,70,51,66,49,70,88,56,18,27,11,36,76,103

Mean predicted aligned error: 18.27 Å